Protein AF-A0A2E9WJH5-F1 (afdb_monomer_lite)

Sequence (122 aa):
MKIINLISGPRNLSTALMYSFSQRPDTKVIDEPFYAHYLYTTGIDHPGRKETLMSMSTDINKVLDNIFNNNNCEILFLKNMAHHHQQMDLDFLENMTNLFLVRNPKQLIASFAQVISSPKMQ

Radius of gyration: 15.12 Å; chains: 1; bounding box: 30×29×42 Å

Foldseek 3Di:
DAEEEEEEAPPQCLVVVQVVQCPDPQEDEDEAQLQLLLCVVVVDDDPCNVVPVVPHDNDVVVSVCCQVVPPPHNYYYYRHYNSSCPPDDDPCCVRHNYHYRDDDVVVVVVVVCVPDVDDDDD

Secondary structure (DSSP, 8-state):
-EEEEEEE-TTSSHHHHHHHHHTSTTEEEEE-TTHHHHHHHH----TTHHHHHHHS---HHHHHHHHHT--S-SEEEEEEEGGGGTTS--GGGGGSEEEEE---HHHHHHHHHTT-SS----

pLDDT: mean 91.54, std 9.53, range [49.69, 98.38]

Structure (mmCIF, N/CA/C/O backbone):
data_AF-A0A2E9WJH5-F1
#
_entry.id   AF-A0A2E9WJH5-F1
#
loop_
_atom_site.group_PDB
_atom_site.id
_atom_site.type_symbol
_atom_site.label_atom_id
_atom_site.label_alt_id
_atom_site.label_comp_id
_atom_site.label_asym_id
_atom_site.label_entity_id
_atom_site.label_seq_id
_atom_site.pdbx_PDB_ins_code
_atom_site.Cartn_x
_atom_site.Cartn_y
_atom_site.Cartn_z
_atom_site.occupancy
_atom_site.B_iso_or_equiv
_atom_site.auth_seq_id
_atom_site.auth_comp_id
_atom_site.auth_asym_id
_atom_site.auth_atom_id
_atom_site.pdbx_PDB_model_num
ATOM 1 N N . MET A 1 1 ? -9.301 -2.469 15.305 1.00 92.38 1 MET A N 1
ATOM 2 C CA . MET A 1 1 ? -8.802 -1.632 14.197 1.00 92.38 1 MET A CA 1
ATOM 3 C C . MET A 1 1 ? -9.268 -2.236 12.880 1.00 92.38 1 MET A C 1
ATOM 5 O O . MET A 1 1 ? -9.206 -3.451 12.742 1.00 92.38 1 MET A O 1
ATOM 9 N N . LYS A 1 2 ? -9.742 -1.423 11.935 1.00 96.44 2 LYS A N 1
ATOM 10 C CA . LYS A 1 2 ? -10.083 -1.842 10.569 1.00 96.44 2 LYS A CA 1
ATOM 11 C C . LYS A 1 2 ? -8.933 -1.498 9.625 1.00 96.44 2 LYS A C 1
ATOM 13 O O . LYS A 1 2 ? -8.486 -0.356 9.612 1.00 96.44 2 LYS A O 1
ATOM 18 N N . ILE A 1 3 ? -8.496 -2.454 8.810 1.00 98.06 3 ILE A N 1
ATOM 19 C CA . ILE A 1 3 ? -7.468 -2.225 7.787 1.00 98.06 3 ILE A CA 1
ATOM 20 C C . ILE A 1 3 ? -8.154 -2.109 6.425 1.00 98.06 3 ILE A C 1
ATOM 22 O O . ILE A 1 3 ? -8.897 -3.005 6.025 1.00 98.06 3 ILE A O 1
ATOM 26 N N . ILE A 1 4 ? -7.926 -1.001 5.724 1.00 98.25 4 ILE A N 1
ATOM 27 C CA . ILE A 1 4 ? -8.386 -0.779 4.351 1.00 98.25 4 ILE A CA 1
ATOM 28 C C . ILE A 1 4 ? -7.169 -0.858 3.439 1.00 98.25 4 ILE A C 1
ATOM 30 O O . ILE A 1 4 ? -6.271 -0.029 3.543 1.00 98.25 4 ILE A O 1
ATOM 34 N N . ASN A 1 5 ? -7.151 -1.833 2.535 1.00 98.06 5 ASN A N 1
ATOM 35 C CA . ASN A 1 5 ? -6.093 -2.003 1.550 1.00 98.06 5 ASN A CA 1
ATOM 36 C C . ASN A 1 5 ? -6.563 -1.486 0.188 1.00 98.06 5 ASN A C 1
ATOM 38 O O . ASN A 1 5 ? -7.311 -2.160 -0.520 1.00 98.06 5 ASN A O 1
ATOM 42 N N . LEU A 1 6 ? -6.154 -0.271 -0.173 1.00 98.19 6 LEU A N 1
ATOM 43 C CA . LEU A 1 6 ? -6.412 0.301 -1.487 1.00 98.19 6 LEU A CA 1
ATOM 44 C C . LEU A 1 6 ? -5.444 -0.303 -2.506 1.00 98.19 6 LEU A C 1
ATOM 46 O O . LEU A 1 6 ? -4.250 -0.014 -2.474 1.00 98.19 6 LEU A O 1
ATOM 50 N N . ILE A 1 7 ? -5.973 -1.054 -3.465 1.00 96.69 7 ILE A N 1
ATOM 51 C CA . ILE A 1 7 ? -5.217 -1.632 -4.574 1.00 96.69 7 ILE A CA 1
ATOM 52 C C . ILE A 1 7 ? -5.570 -0.867 -5.845 1.00 96.69 7 ILE A C 1
ATOM 54 O O . ILE A 1 7 ? -6.733 -0.786 -6.246 1.00 96.69 7 ILE A O 1
ATOM 58 N N . SER A 1 8 ? -4.558 -0.292 -6.487 1.00 94.62 8 SER A N 1
ATOM 59 C CA . SER A 1 8 ? -4.748 0.553 -7.660 1.00 94.62 8 SER A CA 1
ATOM 60 C C . SER A 1 8 ? -3.697 0.306 -8.741 1.00 94.62 8 SER A C 1
ATOM 62 O O . SER A 1 8 ? -2.568 -0.091 -8.466 1.00 94.62 8 SER A O 1
ATOM 64 N N . GLY A 1 9 ? -4.046 0.597 -9.993 1.00 89.75 9 GLY A N 1
ATOM 65 C CA . GLY A 1 9 ? -3.051 0.835 -11.040 1.00 89.75 9 GLY A CA 1
ATOM 66 C C . GLY A 1 9 ? -2.394 2.219 -10.907 1.00 89.75 9 GLY A C 1
ATOM 67 O O . GLY A 1 9 ? -2.895 3.075 -10.161 1.00 89.75 9 GLY A O 1
ATOM 68 N N . PRO A 1 10 ? -1.304 2.481 -11.651 1.00 84.56 10 PRO A N 1
ATOM 69 C CA . PRO A 1 10 ? -0.720 3.815 -11.737 1.00 84.56 10 PRO A CA 1
ATOM 70 C C . PRO A 1 10 ? -1.728 4.823 -12.317 1.00 84.56 10 PRO A C 1
ATOM 72 O O . PRO A 1 10 ? -2.632 4.469 -13.073 1.00 84.56 10 PRO A O 1
ATOM 75 N N . ARG A 1 11 ? -1.555 6.113 -11.990 1.00 81.81 11 ARG A N 1
ATOM 76 C CA . ARG A 1 11 ? -2.351 7.240 -12.542 1.00 81.81 11 ARG A CA 1
ATOM 77 C C . ARG A 1 11 ? -3.862 7.179 -12.263 1.00 81.81 11 ARG A C 1
ATOM 79 O O . ARG A 1 11 ? -4.673 7.692 -13.043 1.00 81.81 11 ARG A O 1
ATOM 86 N N . ASN A 1 12 ? -4.236 6.626 -11.113 1.00 85.19 12 ASN A N 1
ATOM 87 C CA . ASN A 1 12 ? -5.632 6.403 -10.755 1.00 85.19 12 ASN A CA 1
ATOM 88 C C . ASN A 1 12 ? -6.084 7.114 -9.465 1.00 85.19 12 ASN A C 1
ATOM 90 O O . ASN A 1 12 ? -6.892 6.591 -8.716 1.00 85.19 12 ASN A O 1
ATOM 94 N N . LEU A 1 13 ? -5.545 8.306 -9.181 1.00 88.31 13 LEU A N 1
ATOM 95 C CA . LEU A 1 13 ? -5.949 9.159 -8.043 1.00 88.31 13 LEU A CA 1
ATOM 96 C C . LEU A 1 13 ? -5.809 8.528 -6.643 1.00 88.31 13 LEU A C 1
ATOM 98 O O . LEU A 1 13 ? -6.232 9.126 -5.657 1.00 88.31 13 LEU A O 1
ATOM 102 N N . SER A 1 14 ? -5.149 7.377 -6.522 1.00 93.25 14 SER A N 1
ATOM 103 C CA . SER A 1 14 ? -4.918 6.682 -5.252 1.00 93.25 14 SER A CA 1
ATOM 104 C C . SER A 1 14 ? -4.236 7.561 -4.200 1.00 93.25 14 SER A C 1
ATOM 106 O O . SER A 1 14 ? -4.566 7.482 -3.024 1.00 93.25 14 SER A O 1
ATOM 108 N N . THR A 1 15 ? -3.324 8.441 -4.623 1.00 93.88 15 THR A N 1
ATOM 109 C CA . THR A 1 15 ? -2.642 9.393 -3.732 1.00 93.88 15 THR A CA 1
ATOM 110 C C . THR A 1 15 ? -3.598 10.464 -3.204 1.00 93.88 15 THR A C 1
ATOM 112 O O . THR A 1 15 ? -3.556 10.797 -2.026 1.00 93.88 15 THR A O 1
ATOM 115 N N . ALA A 1 16 ? -4.510 10.969 -4.043 1.00 94.62 16 ALA A N 1
ATOM 116 C CA . ALA A 1 16 ? -5.528 11.922 -3.599 1.00 94.62 16 ALA A CA 1
ATOM 117 C C . ALA A 1 16 ? -6.486 11.274 -2.587 1.00 94.62 16 ALA A C 1
ATOM 119 O O . ALA A 1 16 ? -6.824 11.886 -1.576 1.00 94.62 16 ALA A O 1
ATOM 120 N N . LEU A 1 17 ? -6.867 10.014 -2.821 1.00 95.94 17 LEU A N 1
ATOM 121 C CA . LEU A 1 17 ? -7.690 9.256 -1.881 1.00 95.94 17 LEU A CA 1
ATOM 122 C C . LEU A 1 17 ? -6.956 9.019 -0.552 1.00 95.94 17 LEU A C 1
ATOM 124 O O . LEU A 1 17 ? -7.540 9.245 0.503 1.00 95.94 17 LEU A O 1
ATOM 128 N N . MET A 1 18 ? -5.670 8.654 -0.593 1.00 97.56 18 MET A N 1
ATOM 129 C CA . MET A 1 18 ? -4.833 8.532 0.604 1.00 97.56 18 MET A CA 1
ATOM 130 C C . MET A 1 18 ? -4.808 9.837 1.411 1.00 97.56 18 MET A C 1
ATOM 132 O O . MET A 1 18 ? -5.055 9.801 2.614 1.00 97.56 18 MET A O 1
ATOM 136 N N . TYR A 1 19 ? -4.582 10.989 0.766 1.00 97.44 19 TYR A N 1
ATOM 137 C CA . TYR A 1 19 ? -4.619 12.281 1.458 1.00 97.44 19 TYR A CA 1
ATOM 138 C C . TYR A 1 19 ? -5.993 12.586 2.061 1.00 97.44 19 TYR A C 1
ATOM 140 O O . TYR A 1 19 ? -6.064 13.120 3.160 1.00 97.44 19 TYR A O 1
ATOM 148 N N . SER A 1 20 ? -7.093 12.211 1.402 1.00 97.44 20 SER A N 1
ATOM 149 C CA . SER A 1 20 ? -8.431 12.370 1.986 1.00 97.44 20 SER A CA 1
ATOM 150 C C . SER A 1 20 ? -8.613 11.546 3.265 1.00 97.44 20 SER A C 1
ATOM 152 O O . SER A 1 20 ? -9.257 12.022 4.198 1.00 97.44 20 SER A O 1
ATOM 154 N N . PHE A 1 21 ? -8.065 10.329 3.325 1.00 97.50 21 PHE A N 1
ATOM 155 C CA . PHE A 1 21 ? -8.098 9.504 4.535 1.00 97.50 21 PHE A CA 1
ATOM 156 C C . PHE A 1 21 ? -7.164 10.045 5.621 1.00 97.50 21 PHE A C 1
ATOM 158 O O . PHE A 1 21 ? -7.534 10.032 6.791 1.00 97.50 21 PHE A O 1
ATOM 165 N N . SER A 1 22 ? -6.002 10.593 5.250 1.00 97.12 22 SER A N 1
ATOM 166 C CA . SER A 1 22 ? -5.037 11.144 6.210 1.00 97.12 22 SER A CA 1
ATOM 167 C C . SER A 1 22 ? -5.538 12.390 6.947 1.00 97.12 22 SER A C 1
ATOM 169 O O . SER A 1 22 ? -4.960 12.752 7.965 1.00 97.12 22 SER A O 1
ATOM 171 N N . GLN A 1 23 ? -6.572 13.069 6.439 1.00 97.88 23 GLN A N 1
ATOM 172 C CA . GLN A 1 23 ? -7.197 14.215 7.117 1.00 97.88 23 GLN A CA 1
ATOM 173 C C . GLN A 1 23 ? -8.202 13.808 8.201 1.00 97.88 23 GLN A C 1
ATOM 175 O O . GLN A 1 23 ? -8.720 14.668 8.914 1.00 97.88 23 GLN A O 1
ATOM 180 N N . ARG A 1 24 ? -8.530 12.518 8.324 1.00 97.62 24 ARG A N 1
ATOM 181 C CA . ARG A 1 24 ? -9.496 12.056 9.318 1.00 97.62 24 ARG A CA 1
ATOM 182 C C . ARG A 1 24 ? -8.797 11.785 10.656 1.00 97.62 24 ARG A C 1
ATOM 184 O O . ARG A 1 24 ? -7.771 11.108 10.664 1.00 97.62 24 ARG A O 1
ATOM 191 N N . PRO A 1 25 ? -9.363 12.224 11.792 1.00 96.94 25 PRO A N 1
ATOM 192 C CA . PRO A 1 25 ? -8.743 12.030 13.106 1.00 96.94 25 PRO A CA 1
ATOM 193 C C . PRO A 1 25 ? -8.718 10.563 13.570 1.00 96.94 25 PRO A C 1
ATOM 195 O O . PRO A 1 25 ? -7.913 10.206 14.422 1.00 96.94 25 PRO A O 1
ATOM 198 N N . ASP A 1 26 ? -9.582 9.713 13.011 1.00 97.31 26 ASP A N 1
ATOM 199 C CA . ASP A 1 26 ? -9.697 8.286 13.338 1.00 97.31 26 ASP A CA 1
ATOM 200 C C . ASP A 1 26 ? -8.748 7.390 12.519 1.00 97.31 26 ASP A C 1
ATOM 202 O O . ASP A 1 26 ? -8.669 6.179 12.751 1.00 97.31 26 ASP A O 1
ATOM 206 N N . THR A 1 27 ? -8.037 7.969 11.545 1.00 97.88 27 THR A N 1
ATOM 207 C CA . THR A 1 27 ? -7.335 7.226 10.499 1.00 97.88 27 THR A CA 1
ATOM 208 C C . THR A 1 27 ? -5.833 7.485 10.514 1.00 97.88 27 THR A C 1
ATOM 210 O O . THR A 1 27 ? -5.375 8.623 10.588 1.00 97.88 27 THR A O 1
ATOM 213 N N . LYS A 1 28 ? -5.046 6.421 10.341 1.00 97.75 28 LYS A N 1
ATOM 214 C CA . LYS A 1 28 ? -3.639 6.506 9.931 1.00 97.75 28 LYS A CA 1
ATOM 215 C C . LYS A 1 28 ? -3.463 5.960 8.526 1.00 97.75 28 LYS A C 1
ATOM 217 O O . LYS A 1 28 ? -4.182 5.055 8.113 1.00 97.75 28 LYS A O 1
ATOM 222 N N . VAL A 1 29 ? -2.490 6.502 7.800 1.00 97.88 29 VAL A N 1
ATOM 223 C CA . VAL A 1 29 ? -2.174 6.084 6.431 1.00 97.88 29 VAL A CA 1
ATOM 224 C C . VAL A 1 29 ? -0.762 5.513 6.354 1.00 97.88 29 VAL A C 1
ATOM 226 O O . VAL A 1 29 ? 0.137 5.998 7.039 1.00 97.88 29 VAL A O 1
ATOM 229 N N . ILE A 1 30 ? -0.567 4.504 5.507 1.00 97.31 30 ILE A N 1
ATOM 230 C CA . ILE A 1 30 ? 0.755 4.018 5.098 1.00 97.31 30 ILE A CA 1
ATOM 231 C C . ILE A 1 30 ? 0.801 4.031 3.570 1.00 97.31 30 ILE A C 1
ATOM 233 O O . ILE A 1 30 ? -0.062 3.444 2.909 1.00 97.31 30 ILE A O 1
ATOM 237 N N . ASP A 1 31 ? 1.800 4.722 3.026 1.00 97.19 31 ASP A N 1
ATOM 238 C CA . ASP A 1 31 ? 2.022 4.821 1.586 1.00 97.19 31 ASP A CA 1
ATOM 239 C C . ASP A 1 31 ? 2.915 3.667 1.115 1.00 97.19 31 ASP A C 1
ATOM 241 O O . ASP A 1 31 ? 4.033 3.498 1.594 1.00 97.19 31 ASP A O 1
ATOM 245 N N . GLU A 1 32 ? 2.381 2.850 0.211 1.00 96.69 32 GLU A N 1
ATOM 246 C CA . GLU A 1 32 ? 3.052 1.758 -0.502 1.00 96.69 32 GLU A CA 1
ATOM 247 C C . GLU A 1 32 ? 3.931 0.834 0.36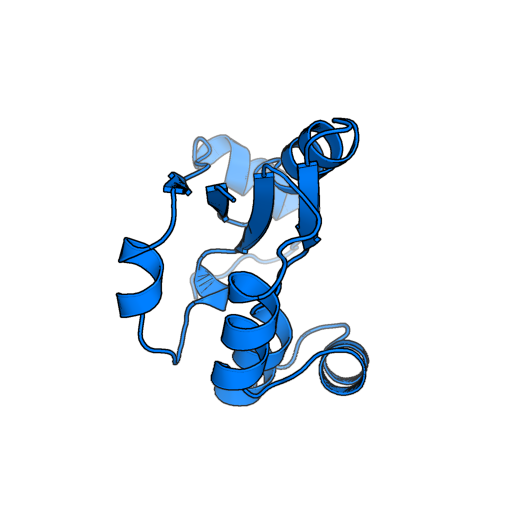7 1.00 96.69 32 GLU A C 1
ATOM 249 O O . GLU A 1 32 ? 5.093 0.597 0.026 1.00 96.69 32 GLU A O 1
ATOM 254 N N . PRO A 1 33 ? 3.401 0.233 1.454 1.00 97.25 33 PRO A N 1
ATOM 255 C CA . PRO A 1 33 ? 4.186 -0.562 2.411 1.00 97.25 33 PRO A CA 1
ATOM 256 C C . PRO A 1 33 ? 5.008 -1.698 1.784 1.00 97.25 33 PRO A C 1
ATOM 258 O O . PRO A 1 33 ? 6.052 -2.073 2.312 1.00 97.25 33 PRO A O 1
ATOM 261 N N . PHE A 1 34 ? 4.553 -2.241 0.656 1.00 97.50 34 PHE A N 1
ATOM 262 C CA . PHE A 1 34 ? 5.168 -3.389 -0.010 1.00 97.50 34 PHE A CA 1
ATOM 263 C C . PHE A 1 34 ? 6.217 -3.018 -1.071 1.00 97.50 34 PHE A C 1
ATOM 265 O O . PHE A 1 34 ? 6.794 -3.899 -1.709 1.00 97.50 34 PHE A O 1
ATOM 272 N N . TYR A 1 35 ? 6.493 -1.728 -1.278 1.00 96.31 35 TYR A N 1
ATOM 273 C CA . TYR A 1 35 ? 7.297 -1.281 -2.415 1.00 96.31 35 TYR A CA 1
ATOM 274 C C . TYR A 1 35 ? 8.758 -1.755 -2.364 1.00 96.31 35 TYR A C 1
ATOM 276 O O . TYR A 1 35 ? 9.280 -2.259 -3.359 1.00 96.31 35 TYR A O 1
ATOM 284 N N . ALA A 1 36 ? 9.415 -1.680 -1.202 1.00 97.12 36 ALA A N 1
ATOM 285 C CA . ALA A 1 36 ? 10.786 -2.175 -1.058 1.00 97.12 36 ALA A CA 1
ATOM 286 C C . ALA A 1 36 ? 10.894 -3.692 -1.237 1.00 97.12 36 ALA A C 1
ATOM 288 O O . ALA A 1 36 ? 11.844 -4.158 -1.866 1.00 97.12 36 ALA A O 1
ATOM 289 N N . HIS A 1 37 ? 9.917 -4.457 -0.743 1.00 97.56 37 HIS A N 1
ATOM 290 C CA . HIS A 1 37 ? 9.854 -5.898 -0.978 1.00 97.56 37 HIS A CA 1
ATOM 291 C C . HIS A 1 37 ? 9.739 -6.212 -2.475 1.00 97.56 37 HIS A C 1
ATOM 293 O O . HIS A 1 37 ? 10.519 -7.009 -2.998 1.00 97.56 37 HIS A O 1
ATOM 299 N N . TYR A 1 38 ? 8.832 -5.533 -3.181 1.00 96.69 38 TYR A N 1
ATOM 300 C CA . TYR A 1 38 ? 8.674 -5.661 -4.629 1.00 96.69 38 TYR A CA 1
ATOM 301 C C . TYR A 1 38 ? 9.968 -5.336 -5.385 1.00 96.69 38 TYR A C 1
ATOM 303 O O . TYR A 1 38 ? 10.421 -6.127 -6.213 1.00 96.69 38 TYR A O 1
ATOM 311 N N . LEU A 1 39 ? 10.616 -4.207 -5.082 1.00 96.44 39 LEU A N 1
ATOM 312 C CA . LEU A 1 39 ? 11.885 -3.844 -5.713 1.00 96.44 39 LEU A CA 1
ATOM 313 C C . LEU A 1 39 ? 12.962 -4.897 -5.431 1.00 96.44 39 LEU A C 1
ATOM 315 O O . LEU A 1 39 ? 13.675 -5.321 -6.344 1.00 96.44 39 LEU A O 1
ATOM 319 N N . TYR A 1 40 ? 13.098 -5.330 -4.180 1.00 96.94 40 TYR A N 1
ATOM 320 C CA . TYR A 1 40 ? 14.111 -6.299 -3.785 1.00 96.94 40 TYR A CA 1
ATOM 321 C C . TYR A 1 40 ? 13.948 -7.633 -4.519 1.00 96.94 40 TYR A C 1
ATOM 323 O O . TYR A 1 40 ? 14.904 -8.102 -5.131 1.00 96.94 40 TYR A O 1
ATOM 331 N N . THR A 1 41 ? 12.739 -8.196 -4.516 1.00 96.50 41 THR A N 1
ATOM 332 C CA . THR A 1 41 ? 12.454 -9.528 -5.071 1.00 96.50 41 THR A CA 1
ATOM 333 C C . THR A 1 41 ? 12.449 -9.566 -6.596 1.00 96.50 41 THR A C 1
ATOM 335 O O . THR A 1 41 ? 12.911 -10.542 -7.179 1.00 96.50 41 THR A O 1
ATOM 338 N N . THR A 1 42 ? 11.972 -8.511 -7.262 1.00 94.94 42 THR A N 1
ATOM 339 C CA . THR A 1 42 ? 11.927 -8.466 -8.735 1.00 94.94 42 THR A CA 1
ATOM 340 C C . THR A 1 42 ? 13.240 -8.034 -9.378 1.00 94.94 42 THR A C 1
ATOM 342 O O . THR A 1 42 ? 13.457 -8.286 -10.561 1.00 94.94 42 THR A O 1
ATOM 345 N N . GLY A 1 43 ? 14.116 -7.347 -8.639 1.00 93.81 43 GLY A N 1
ATOM 346 C CA . GLY A 1 43 ? 15.377 -6.832 -9.180 1.00 93.81 43 GLY A CA 1
ATOM 347 C C . GLY A 1 43 ? 15.225 -5.695 -10.200 1.00 93.81 43 GLY A C 1
ATOM 348 O O . GLY A 1 43 ? 16.223 -5.297 -10.795 1.00 93.81 43 GLY A O 1
ATOM 349 N N . ILE A 1 44 ? 14.016 -5.151 -10.399 1.00 90.50 44 ILE A N 1
ATOM 350 C CA . ILE A 1 44 ? 13.749 -4.106 -11.399 1.00 90.50 44 ILE A CA 1
ATOM 351 C C . ILE A 1 44 ? 14.563 -2.844 -11.107 1.00 90.50 44 ILE A C 1
ATOM 353 O O . ILE A 1 44 ? 14.547 -2.319 -9.989 1.00 90.50 44 ILE A O 1
ATOM 357 N N . ASP A 1 45 ? 15.233 -2.322 -12.130 1.00 88.12 45 ASP A N 1
ATOM 358 C CA . ASP A 1 45 ? 15.865 -1.011 -12.053 1.00 88.12 45 ASP A CA 1
ATOM 359 C C . ASP A 1 45 ? 14.798 0.084 -12.179 1.00 88.12 45 ASP A C 1
ATOM 361 O O . ASP A 1 45 ? 14.114 0.201 -13.198 1.00 88.12 45 ASP A O 1
ATOM 365 N N . HIS A 1 46 ? 14.609 0.845 -11.103 1.00 86.62 46 HIS A N 1
ATOM 366 C CA . HIS A 1 46 ? 13.588 1.881 -11.000 1.00 86.62 46 HIS A CA 1
ATOM 367 C C . HIS A 1 46 ? 14.185 3.132 -10.341 1.00 86.62 46 HIS A C 1
ATOM 369 O O . HIS A 1 46 ? 14.950 3.009 -9.377 1.00 86.62 46 HIS A O 1
ATOM 375 N N . PRO A 1 47 ? 13.816 4.347 -10.788 1.00 88.31 47 PRO A N 1
ATOM 376 C CA . PRO A 1 47 ? 14.197 5.578 -10.102 1.00 88.31 47 PRO A CA 1
ATOM 377 C C . PRO A 1 47 ? 13.855 5.535 -8.606 1.00 88.31 47 PRO A C 1
ATOM 379 O O . PRO A 1 47 ? 12.743 5.172 -8.225 1.00 88.31 47 PRO A O 1
ATOM 382 N N . GLY A 1 48 ? 14.806 5.892 -7.745 1.00 89.38 48 GLY A N 1
ATOM 383 C CA . GLY A 1 48 ? 14.608 5.847 -6.292 1.00 89.38 48 GLY A CA 1
ATOM 384 C C . GLY A 1 48 ? 14.801 4.465 -5.655 1.00 89.38 48 GLY A C 1
ATOM 385 O O . GLY A 1 48 ? 14.588 4.322 -4.454 1.00 89.38 48 GLY A O 1
ATOM 386 N N . ARG A 1 49 ? 15.201 3.432 -6.418 1.00 93.75 49 ARG A N 1
ATOM 387 C CA . ARG A 1 49 ? 15.369 2.063 -5.897 1.00 93.75 49 ARG A CA 1
ATOM 388 C C . ARG A 1 49 ? 16.279 2.016 -4.675 1.00 93.75 49 ARG A C 1
ATOM 390 O O . ARG A 1 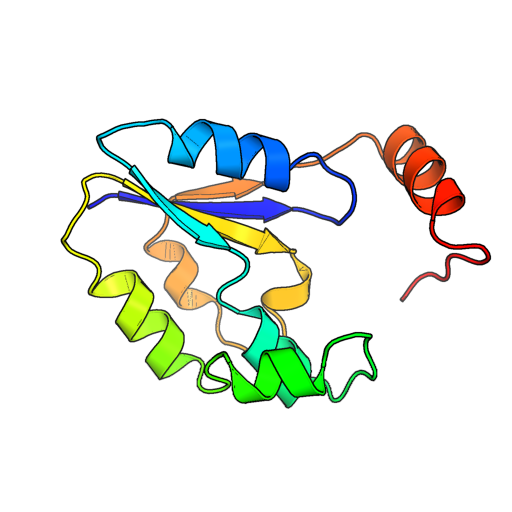49 ? 15.934 1.390 -3.677 1.00 93.75 49 ARG A O 1
ATOM 397 N N . LYS A 1 50 ? 17.457 2.636 -4.760 1.00 94.69 50 LYS A N 1
ATOM 398 C CA . LYS A 1 50 ? 18.461 2.582 -3.691 1.00 94.69 50 LYS A CA 1
ATOM 399 C C . LYS A 1 50 ? 17.931 3.248 -2.421 1.00 94.69 50 LYS A C 1
ATOM 401 O O . LYS A 1 50 ? 18.061 2.685 -1.340 1.00 94.69 50 LYS A O 1
ATOM 406 N N . GLU A 1 51 ? 17.298 4.404 -2.567 1.00 95.81 51 GLU A N 1
ATOM 407 C CA . GLU A 1 51 ? 16.697 5.184 -1.488 1.00 95.81 51 GLU A CA 1
ATOM 408 C C . GLU A 1 51 ? 15.538 4.427 -0.821 1.00 95.81 51 GLU A C 1
ATOM 410 O O . GLU A 1 51 ? 15.453 4.369 0.407 1.00 95.81 51 GLU A O 1
ATOM 415 N N . THR A 1 52 ? 14.676 3.782 -1.611 1.00 95.56 52 THR A N 1
ATOM 416 C CA . THR A 1 52 ? 13.577 2.952 -1.102 1.00 95.56 52 THR A CA 1
ATOM 417 C C . THR A 1 52 ? 14.101 1.735 -0.339 1.00 95.56 52 THR A C 1
ATOM 419 O O . THR A 1 52 ? 13.660 1.479 0.778 1.00 95.56 52 THR A O 1
ATOM 422 N N . LEU A 1 53 ? 15.084 1.014 -0.888 1.00 96.12 53 LEU A N 1
ATOM 423 C CA . LEU A 1 53 ? 15.669 -0.161 -0.229 1.00 96.12 53 LEU A CA 1
ATOM 424 C C . LEU A 1 53 ? 16.439 0.187 1.055 1.00 96.12 53 LEU A C 1
ATOM 426 O O . LEU A 1 53 ? 16.602 -0.672 1.916 1.00 96.12 53 LEU A O 1
ATOM 430 N N . MET A 1 54 ? 16.917 1.427 1.191 1.00 96.31 54 MET A N 1
ATOM 431 C CA . MET A 1 54 ? 17.553 1.911 2.420 1.00 96.31 54 MET A CA 1
ATOM 432 C C . MET A 1 54 ? 16.545 2.364 3.481 1.00 96.31 54 MET A C 1
ATOM 434 O O . MET A 1 54 ? 16.846 2.280 4.669 1.00 96.31 54 MET A O 1
ATOM 438 N N . SER A 1 55 ? 15.380 2.874 3.076 1.00 95.31 55 SER A N 1
ATOM 439 C CA . SER A 1 55 ? 14.405 3.488 3.991 1.00 95.31 55 SER A CA 1
ATOM 440 C C . SER A 1 55 ? 13.285 2.550 4.444 1.00 95.31 55 SER A C 1
ATOM 442 O O . SER A 1 55 ? 12.649 2.812 5.464 1.00 95.31 55 SER A O 1
ATOM 444 N N . MET A 1 56 ? 13.038 1.457 3.722 1.00 96.50 56 MET A N 1
ATOM 445 C CA . MET A 1 56 ? 11.917 0.547 3.965 1.00 96.50 56 MET A CA 1
ATOM 446 C C . MET A 1 56 ? 12.389 -0.905 4.090 1.00 96.50 56 MET A C 1
ATOM 448 O O . MET A 1 56 ? 13.420 -1.298 3.546 1.00 96.50 56 MET A O 1
ATOM 452 N N . SER A 1 57 ? 11.619 -1.728 4.805 1.00 96.81 57 SER A N 1
ATOM 453 C CA . SER A 1 57 ? 11.942 -3.148 4.961 1.00 96.81 57 SER A CA 1
ATOM 454 C C . SER A 1 57 ? 11.656 -3.937 3.681 1.00 96.81 57 SER A C 1
ATOM 456 O O . SER A 1 57 ? 10.612 -3.764 3.055 1.00 96.81 57 SER A O 1
ATOM 458 N N . THR A 1 58 ? 12.565 -4.840 3.318 1.00 97.38 58 THR A N 1
ATOM 459 C CA . THR A 1 58 ? 12.375 -5.813 2.229 1.00 97.38 58 THR A CA 1
ATOM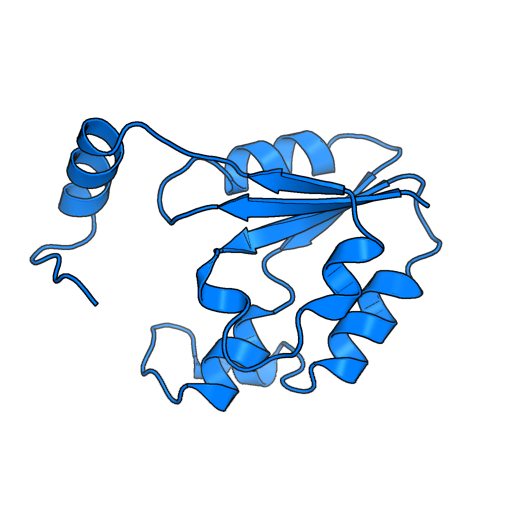 460 C C . THR A 1 58 ? 11.774 -7.135 2.715 1.00 97.38 58 THR A C 1
ATOM 462 O O . THR A 1 58 ? 11.383 -7.972 1.903 1.00 97.38 58 THR A O 1
ATOM 465 N N . ASP A 1 59 ? 11.696 -7.332 4.031 1.00 97.38 59 ASP A N 1
ATOM 466 C CA . ASP A 1 59 ? 11.164 -8.532 4.671 1.00 97.38 59 ASP A CA 1
ATOM 467 C C . ASP A 1 59 ? 9.647 -8.393 4.838 1.00 97.38 59 ASP A C 1
ATOM 469 O O . ASP A 1 59 ? 9.173 -7.585 5.642 1.00 97.38 59 ASP A O 1
ATOM 473 N N . ILE A 1 60 ? 8.888 -9.174 4.064 1.00 96.94 60 ILE A N 1
ATOM 474 C CA . ILE A 1 60 ? 7.425 -9.093 4.048 1.00 96.94 60 ILE A CA 1
ATOM 475 C C . ILE A 1 60 ? 6.819 -9.375 5.424 1.00 96.94 60 ILE A C 1
ATOM 477 O O . ILE A 1 60 ? 5.869 -8.698 5.805 1.00 96.94 60 ILE A O 1
ATOM 481 N N . ASN A 1 61 ? 7.405 -10.280 6.213 1.00 96.81 61 ASN A N 1
ATOM 482 C CA . ASN A 1 61 ? 6.883 -10.609 7.538 1.00 96.81 61 ASN A CA 1
ATOM 483 C C . ASN A 1 61 ? 6.985 -9.400 8.469 1.00 96.81 61 ASN A C 1
ATOM 485 O O . ASN A 1 61 ? 6.010 -9.043 9.120 1.00 96.81 61 ASN A O 1
ATOM 489 N N . LYS A 1 62 ? 8.112 -8.677 8.437 1.00 97.50 62 LYS A N 1
ATOM 490 C CA . LYS A 1 62 ? 8.267 -7.429 9.204 1.00 97.50 62 LYS A CA 1
ATOM 491 C C . LYS A 1 62 ? 7.293 -6.346 8.755 1.00 97.50 62 LYS A C 1
ATOM 493 O O . LYS A 1 62 ? 6.807 -5.575 9.580 1.00 97.50 62 LYS A O 1
ATOM 498 N N . VAL A 1 63 ? 7.024 -6.246 7.452 1.00 97.44 63 VAL A N 1
ATOM 499 C CA . VAL A 1 63 ? 6.036 -5.291 6.929 1.00 97.44 63 VAL A CA 1
ATOM 500 C C . VAL A 1 63 ? 4.634 -5.642 7.435 1.00 97.44 63 VAL A C 1
ATOM 502 O O . VAL A 1 63 ? 3.936 -4.757 7.929 1.00 97.44 63 VAL A O 1
ATOM 505 N N . LEU A 1 64 ? 4.241 -6.916 7.370 1.00 97.38 64 LEU A N 1
ATOM 506 C CA . LEU A 1 64 ? 2.949 -7.395 7.866 1.00 97.38 64 LEU A CA 1
ATOM 507 C C . LEU A 1 64 ? 2.820 -7.214 9.382 1.00 97.38 64 LEU A C 1
ATOM 509 O O . LEU A 1 64 ? 1.799 -6.701 9.837 1.00 97.38 64 LEU A O 1
ATOM 513 N N . ASP A 1 65 ? 3.864 -7.520 10.152 1.00 96.81 65 ASP A N 1
ATOM 514 C CA . ASP A 1 65 ? 3.895 -7.292 11.599 1.00 96.81 65 ASP A CA 1
ATOM 515 C C . ASP A 1 65 ? 3.666 -5.815 11.937 1.00 96.81 65 ASP A C 1
ATOM 517 O O . ASP A 1 65 ? 2.876 -5.493 12.825 1.00 96.81 65 ASP A O 1
ATOM 521 N N . ASN A 1 66 ? 4.303 -4.896 11.205 1.00 95.69 66 ASN A N 1
ATOM 522 C CA . ASN A 1 66 ? 4.100 -3.459 11.393 1.00 95.69 66 ASN A CA 1
ATOM 523 C C . ASN A 1 66 ? 2.669 -3.013 11.053 1.00 95.69 66 ASN A C 1
ATOM 525 O O . ASN A 1 66 ? 2.143 -2.102 11.692 1.00 95.69 66 ASN A O 1
ATOM 529 N N . ILE A 1 67 ? 2.037 -3.633 10.052 1.00 97.00 67 ILE A N 1
ATOM 530 C CA . ILE A 1 67 ? 0.655 -3.339 9.651 1.00 97.00 67 ILE A CA 1
ATOM 531 C C . ILE A 1 67 ? -0.327 -3.846 10.712 1.00 97.00 67 ILE A C 1
ATOM 533 O O . ILE A 1 67 ? -1.154 -3.076 11.204 1.00 97.00 67 ILE A O 1
ATOM 537 N N . PHE A 1 68 ? -0.239 -5.123 11.086 1.00 96.62 68 PHE A N 1
ATOM 538 C CA . PHE A 1 68 ? -1.215 -5.762 11.968 1.00 96.62 68 PHE A CA 1
ATOM 539 C C . PHE A 1 68 ? -1.085 -5.334 13.432 1.00 96.62 68 PHE A C 1
ATOM 541 O O . PHE A 1 68 ? -2.085 -5.335 14.147 1.00 96.62 68 PHE A O 1
ATOM 548 N N . ASN A 1 69 ? 0.096 -4.888 13.868 1.00 95.19 69 ASN A N 1
ATOM 549 C CA . ASN A 1 69 ? 0.306 -4.408 15.236 1.00 95.19 69 ASN A CA 1
ATOM 550 C C . ASN A 1 69 ? 0.080 -2.892 15.417 1.00 95.19 69 ASN A C 1
ATOM 552 O O . ASN A 1 69 ? 0.331 -2.358 16.500 1.00 95.19 69 ASN A O 1
ATOM 556 N N . ASN A 1 70 ? -0.404 -2.167 14.400 1.00 90.19 70 ASN A N 1
ATOM 557 C CA . ASN A 1 70 ? -0.598 -0.712 14.465 1.00 90.19 70 ASN A CA 1
ATOM 558 C C . ASN A 1 70 ? -1.864 -0.295 15.240 1.00 90.19 70 ASN A C 1
ATOM 560 O O . ASN A 1 70 ? -2.760 0.356 14.715 1.00 90.19 70 ASN A O 1
ATOM 564 N N . ASN A 1 71 ? -1.937 -0.607 16.530 1.00 88.06 71 ASN A N 1
ATOM 565 C CA . ASN A 1 71 ? -3.155 -0.451 17.340 1.00 88.06 71 ASN A CA 1
ATOM 566 C C . ASN A 1 71 ? -3.480 0.994 17.771 1.00 88.06 71 ASN A C 1
ATOM 568 O O . ASN A 1 71 ? -4.303 1.219 18.653 1.00 88.06 71 ASN A O 1
ATOM 572 N N . ASN A 1 72 ? -2.853 1.987 17.140 1.00 90.69 72 ASN A N 1
ATOM 573 C CA . ASN A 1 72 ? -2.914 3.393 17.537 1.00 90.69 72 ASN A CA 1
ATOM 574 C C . ASN A 1 72 ? -3.904 4.215 16.686 1.00 90.69 72 ASN A C 1
ATOM 576 O O . ASN A 1 72 ? -3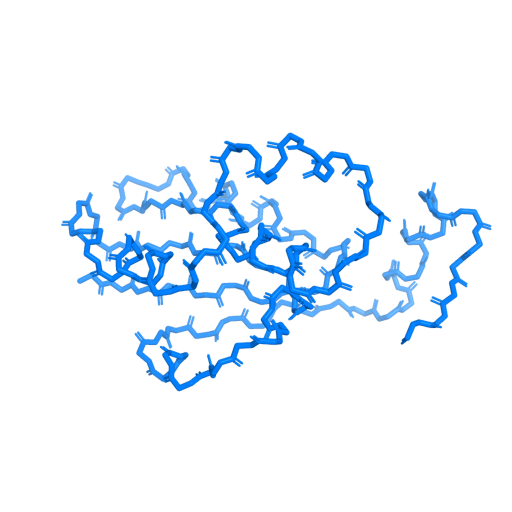.717 5.425 16.540 1.00 90.69 72 ASN A O 1
ATOM 580 N N . CYS A 1 73 ? -4.879 3.561 16.049 1.00 95.25 73 CYS A N 1
ATOM 581 C CA . CYS A 1 73 ? -5.935 4.180 15.246 1.00 95.25 73 CYS A CA 1
ATOM 582 C C . CYS A 1 73 ? -7.143 3.244 15.099 1.00 95.25 73 CYS A C 1
ATOM 584 O O . CYS A 1 73 ? -7.035 2.028 15.280 1.00 95.25 73 CYS A O 1
ATOM 586 N N . GLU A 1 74 ? -8.300 3.806 14.753 1.00 97.12 74 GLU A N 1
ATOM 587 C CA . GLU A 1 74 ? -9.486 3.003 14.449 1.00 97.12 74 GLU A CA 1
ATOM 588 C C . GLU A 1 74 ? -9.388 2.403 13.045 1.00 97.12 74 GLU A C 1
ATOM 590 O O . GLU A 1 74 ? -9.720 1.227 12.854 1.00 97.12 74 GLU A O 1
ATOM 595 N N . ILE A 1 75 ? -8.885 3.192 12.088 1.00 97.94 75 ILE A N 1
ATOM 596 C CA . ILE A 1 75 ? -8.714 2.817 10.684 1.00 97.94 75 ILE A CA 1
ATOM 597 C C . ILE A 1 75 ? -7.244 2.950 10.279 1.00 97.94 75 ILE A C 1
ATOM 599 O O . ILE A 1 75 ? -6.654 4.024 10.379 1.00 97.94 75 ILE A O 1
ATOM 603 N N . LEU A 1 76 ? -6.683 1.877 9.729 1.00 98.31 76 LEU A N 1
ATOM 604 C CA . LEU A 1 76 ? -5.404 1.903 9.031 1.00 98.31 76 LEU A CA 1
ATOM 605 C C . LEU A 1 76 ? -5.651 1.798 7.525 1.00 98.31 76 LEU A C 1
ATOM 607 O O . LEU A 1 76 ? -6.170 0.793 7.042 1.00 98.31 76 LEU A O 1
ATOM 611 N N . PHE A 1 77 ? -5.291 2.834 6.779 1.00 98.38 77 PHE A N 1
ATOM 612 C CA . PHE A 1 77 ? -5.450 2.889 5.331 1.00 98.38 77 PHE A CA 1
ATOM 613 C C . PHE A 1 77 ? -4.105 2.655 4.640 1.00 98.38 77 PHE A C 1
ATOM 615 O O . PHE A 1 77 ? -3.176 3.452 4.767 1.00 98.38 77 PHE A O 1
ATOM 622 N N . LEU A 1 78 ? -4.005 1.568 3.886 1.00 98.19 78 LEU A N 1
ATOM 623 C CA . LEU A 1 78 ? -2.832 1.221 3.097 1.00 98.19 78 LEU A CA 1
ATOM 624 C C . LEU A 1 78 ? -3.088 1.634 1.655 1.00 98.19 78 LEU A C 1
ATOM 626 O O . LEU A 1 78 ? -4.041 1.160 1.036 1.00 98.19 78 LEU A O 1
ATOM 630 N N . LYS A 1 79 ? -2.241 2.500 1.102 1.00 97.94 79 LYS A N 1
ATOM 631 C CA . LYS A 1 79 ? -2.268 2.791 -0.330 1.00 97.94 79 LYS A CA 1
ATOM 632 C C . LYS A 1 79 ? -1.262 1.897 -1.036 1.00 97.94 79 LYS A C 1
ATOM 634 O O . LYS A 1 79 ? -0.076 1.989 -0.770 1.00 97.94 79 LYS A O 1
ATOM 639 N N . ASN A 1 80 ? -1.714 1.074 -1.974 1.00 96.94 80 ASN A N 1
ATOM 640 C CA . ASN A 1 80 ? -0.857 0.166 -2.725 1.00 96.94 80 ASN A CA 1
ATOM 641 C C . ASN A 1 80 ? -1.067 0.272 -4.235 1.00 96.94 80 ASN A C 1
ATOM 643 O O . ASN A 1 80 ? -2.124 0.673 -4.735 1.00 96.94 80 ASN A O 1
ATOM 647 N N . MET A 1 81 ? -0.035 -0.145 -4.969 1.00 94.38 81 MET A N 1
ATOM 648 C CA . MET A 1 81 ? -0.152 -0.480 -6.381 1.00 94.38 81 MET A CA 1
ATOM 649 C C . MET A 1 81 ? -0.271 -1.994 -6.553 1.00 94.38 81 MET A C 1
ATOM 651 O O . MET A 1 81 ? 0.328 -2.759 -5.799 1.00 94.38 81 MET A O 1
ATOM 655 N N . ALA A 1 82 ? -1.052 -2.437 -7.541 1.00 93.75 82 ALA A N 1
ATOM 656 C CA . ALA A 1 82 ? -1.332 -3.861 -7.744 1.00 93.75 82 ALA A CA 1
ATOM 657 C C . ALA A 1 82 ? -0.050 -4.703 -7.892 1.00 93.75 82 ALA A C 1
ATOM 659 O O . ALA A 1 82 ? 0.071 -5.750 -7.266 1.00 93.75 82 ALA A O 1
ATOM 660 N N . HIS A 1 83 ? 0.943 -4.209 -8.638 1.00 92.19 83 HIS A N 1
ATOM 661 C CA . HIS A 1 83 ? 2.204 -4.926 -8.851 1.00 92.19 83 HIS A CA 1
ATOM 662 C C . HIS A 1 83 ? 3.097 -5.005 -7.600 1.00 92.19 83 HIS A C 1
ATOM 664 O O . HIS A 1 83 ? 3.988 -5.843 -7.568 1.00 92.19 83 HIS A O 1
ATOM 670 N N . HIS A 1 84 ? 2.843 -4.226 -6.540 1.00 94.81 84 HIS A N 1
ATOM 671 C CA . HIS A 1 84 ? 3.607 -4.353 -5.290 1.00 94.81 84 HIS A CA 1
ATOM 672 C C . HIS A 1 84 ? 3.310 -5.646 -4.522 1.00 94.81 84 HIS A C 1
ATOM 674 O O . HIS A 1 84 ? 4.080 -6.003 -3.642 1.00 94.81 84 HIS A O 1
ATOM 680 N N . HIS A 1 85 ? 2.228 -6.353 -4.861 1.00 95.00 85 HIS A N 1
ATOM 681 C CA . HIS A 1 85 ? 1.854 -7.632 -4.251 1.00 95.00 85 HIS A CA 1
ATOM 682 C C . HIS A 1 85 ? 2.481 -8.842 -4.972 1.00 95.00 85 HIS A C 1
ATOM 684 O O . HIS A 1 85 ? 2.053 -9.976 -4.784 1.00 95.00 85 HIS A O 1
ATOM 690 N N . GLN A 1 86 ? 3.461 -8.622 -5.852 1.00 93.75 86 GLN A N 1
ATOM 691 C CA . GLN A 1 86 ? 4.186 -9.715 -6.497 1.00 93.75 86 GLN A CA 1
ATOM 692 C C . GLN A 1 86 ? 5.194 -10.355 -5.536 1.00 93.75 86 GLN A C 1
ATOM 694 O O . GLN A 1 86 ? 5.721 -9.689 -4.649 1.00 93.75 86 GLN A O 1
ATOM 699 N N . GLN A 1 87 ? 5.510 -11.631 -5.778 1.00 94.56 87 GLN A N 1
ATOM 700 C CA . GLN A 1 87 ? 6.532 -12.396 -5.047 1.00 94.56 87 GLN A CA 1
ATOM 701 C C . GLN A 1 87 ? 6.259 -12.568 -3.538 1.00 94.56 87 GLN A C 1
ATOM 703 O O . GLN A 1 87 ? 7.191 -12.767 -2.763 1.00 94.56 87 GLN A O 1
ATOM 708 N N . MET A 1 88 ? 4.988 -12.542 -3.127 1.00 94.38 88 MET A N 1
ATOM 709 C CA . MET A 1 88 ? 4.554 -12.806 -1.752 1.00 94.38 88 MET A CA 1
ATOM 710 C C . MET A 1 88 ? 3.286 -13.663 -1.721 1.00 94.38 88 MET A C 1
ATOM 712 O O . MET A 1 88 ? 2.540 -13.712 -2.700 1.00 94.38 88 MET A O 1
ATOM 716 N N . ASP A 1 89 ? 3.044 -14.307 -0.584 1.00 94.56 89 ASP A N 1
ATOM 717 C CA . ASP A 1 89 ? 1.765 -14.946 -0.273 1.00 94.56 89 ASP A CA 1
ATOM 718 C C . ASP A 1 89 ? 0.689 -13.876 -0.020 1.00 94.56 89 ASP A C 1
ATOM 720 O O . ASP A 1 89 ? 0.979 -12.832 0.565 1.00 94.56 89 ASP A O 1
ATOM 724 N N . LEU A 1 90 ? -0.539 -14.119 -0.475 1.00 95.62 90 LEU A N 1
ATOM 725 C CA . LEU A 1 90 ? -1.656 -13.179 -0.416 1.00 95.62 90 LEU A CA 1
ATOM 726 C C . LEU A 1 90 ? -2.709 -13.537 0.638 1.00 95.62 90 LEU A C 1
ATOM 728 O O . LEU A 1 90 ? -3.662 -12.773 0.794 1.00 95.62 90 LEU A O 1
ATOM 732 N N . ASP A 1 91 ? -2.536 -14.622 1.395 1.00 96.69 91 ASP A N 1
ATOM 733 C CA . ASP A 1 91 ? -3.487 -15.064 2.426 1.00 96.69 91 ASP A CA 1
ATOM 734 C C . A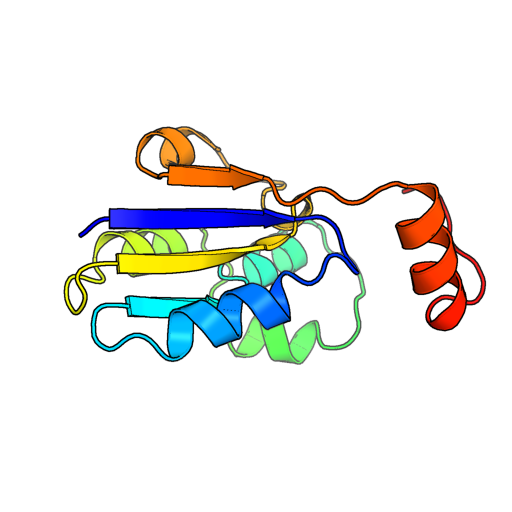SP A 1 91 ? -3.807 -13.962 3.458 1.00 96.69 91 ASP A C 1
ATOM 736 O O . ASP A 1 91 ? -4.926 -13.842 3.962 1.00 96.69 91 ASP A O 1
ATOM 740 N N . PHE A 1 92 ? -2.857 -13.059 3.729 1.00 95.00 92 PHE A N 1
ATOM 741 C CA . PHE A 1 92 ? -3.069 -11.931 4.642 1.00 95.00 92 PHE A CA 1
ATOM 742 C C . PHE A 1 92 ? -4.184 -10.971 4.190 1.00 95.00 92 PHE A C 1
ATOM 744 O O . PHE A 1 92 ? -4.750 -10.260 5.028 1.00 95.00 92 PHE A O 1
ATOM 751 N N . LEU A 1 93 ? -4.508 -10.932 2.891 1.00 96.12 93 LEU A N 1
ATOM 752 C CA . LEU A 1 93 ? -5.546 -10.063 2.334 1.00 96.12 93 LEU A CA 1
ATOM 753 C C . LEU A 1 93 ? -6.940 -10.413 2.857 1.00 96.12 93 LEU A C 1
ATOM 755 O O . LEU A 1 93 ? -7.801 -9.532 2.882 1.00 96.12 93 LEU A O 1
ATOM 759 N N . GLU A 1 94 ? -7.166 -11.650 3.306 1.00 96.88 94 GLU A N 1
ATOM 760 C CA . GLU A 1 94 ? -8.435 -12.076 3.911 1.00 96.88 94 GLU A CA 1
ATOM 761 C C . GLU A 1 94 ? -8.747 -11.314 5.208 1.00 96.88 94 GLU A C 1
ATOM 763 O O . GLU A 1 94 ? -9.907 -11.114 5.564 1.00 96.88 94 GLU A O 1
ATOM 768 N N . ASN A 1 95 ? -7.713 -10.802 5.879 1.00 96.50 95 ASN A N 1
ATOM 769 C CA . ASN A 1 95 ? -7.830 -10.055 7.130 1.00 96.50 95 ASN A CA 1
ATOM 770 C C . ASN A 1 95 ? -8.018 -8.541 6.915 1.00 96.50 95 ASN A C 1
ATOM 772 O O . ASN A 1 95 ? -7.926 -7.754 7.861 1.00 96.50 95 ASN A O 1
ATOM 776 N N . MET A 1 96 ? -8.253 -8.101 5.675 1.00 97.19 96 MET A N 1
ATOM 777 C CA . MET A 1 96 ? -8.338 -6.688 5.298 1.00 97.19 96 MET A CA 1
ATOM 778 C C . MET A 1 96 ? -9.606 -6.384 4.496 1.00 97.19 96 MET A C 1
ATOM 780 O O . MET A 1 96 ? -10.169 -7.225 3.802 1.00 97.19 96 MET A O 1
ATOM 784 N N . THR A 1 97 ? -10.049 -5.127 4.530 1.00 98.12 97 THR A N 1
ATOM 785 C CA . THR A 1 97 ? -11.019 -4.620 3.553 1.00 98.12 97 THR A CA 1
ATOM 786 C C . THR A 1 97 ? -10.276 -4.205 2.286 1.00 98.12 97 THR A C 1
ATOM 788 O O . THR A 1 97 ? -9.679 -3.129 2.243 1.00 98.12 97 THR A O 1
ATOM 791 N N . ASN A 1 98 ? -10.318 -5.043 1.252 1.00 97.81 98 ASN A N 1
ATOM 792 C CA . ASN A 1 98 ? -9.669 -4.762 -0.030 1.00 97.81 98 ASN A CA 1
ATOM 793 C C . ASN A 1 98 ? -10.535 -3.834 -0.896 1.00 97.81 98 ASN A C 1
ATOM 795 O O . ASN A 1 98 ? -11.678 -4.153 -1.226 1.00 97.81 98 ASN A O 1
ATOM 799 N N . LEU A 1 99 ? -9.985 -2.678 -1.267 1.00 96.94 99 LEU A N 1
ATOM 800 C CA . LEU A 1 99 ? -10.630 -1.661 -2.094 1.00 96.94 99 LEU A CA 1
ATOM 801 C C . LEU A 1 99 ? -9.902 -1.557 -3.435 1.00 96.94 99 LEU A C 1
ATOM 803 O O . LEU A 1 99 ? -8.793 -1.034 -3.505 1.00 96.94 99 LEU A O 1
ATOM 807 N N . PHE A 1 100 ? -10.544 -2.002 -4.513 1.00 95.81 100 PHE A N 1
ATOM 808 C CA . PHE A 1 100 ? -10.001 -1.867 -5.863 1.00 95.81 100 PHE A CA 1
ATOM 809 C C . PHE A 1 100 ? -10.403 -0.528 -6.473 1.00 95.81 100 PHE A C 1
ATOM 811 O O . PHE A 1 100 ? -11.572 -0.294 -6.783 1.00 95.81 100 PHE A O 1
ATOM 818 N N . LEU A 1 101 ? -9.423 0.345 -6.685 1.00 94.00 101 LEU A N 1
ATOM 819 C CA . LEU A 1 101 ? -9.622 1.578 -7.431 1.00 94.00 101 LEU A CA 1
ATOM 820 C C . LEU A 1 101 ? -9.233 1.320 -8.881 1.00 94.00 101 LEU A C 1
ATOM 822 O O . LEU A 1 101 ? -8.079 1.012 -9.185 1.00 94.00 101 LEU A O 1
ATOM 826 N N . VAL A 1 102 ? -10.205 1.463 -9.783 1.00 90.12 102 VAL A N 1
ATOM 827 C CA . VAL A 1 102 ? -10.061 1.218 -11.225 1.00 90.12 102 VAL A CA 1
ATOM 828 C C . VAL A 1 102 ? -10.471 2.454 -12.026 1.00 90.12 102 VAL A C 1
ATOM 830 O O . VAL A 1 102 ? -11.388 3.175 -11.640 1.00 90.12 102 VAL A O 1
ATOM 833 N N . ARG A 1 103 ? -9.776 2.713 -13.141 1.00 83.69 103 ARG A N 1
ATOM 834 C CA . ARG A 1 103 ? -10.072 3.822 -14.062 1.00 83.69 103 ARG A CA 1
ATOM 835 C C . ARG A 1 103 ? -10.466 3.296 -15.424 1.00 83.69 103 ARG A C 1
ATOM 837 O O . ARG A 1 103 ? -9.979 2.253 -15.850 1.00 83.69 103 ARG A O 1
ATOM 844 N N . ASN A 1 104 ? -11.235 4.091 -16.165 1.00 84.56 104 ASN A N 1
ATOM 845 C CA . ASN A 1 104 ? -11.419 3.852 -17.590 1.00 84.56 104 ASN A CA 1
ATOM 846 C C . ASN A 1 104 ? -10.046 3.796 -18.308 1.00 84.56 104 ASN A C 1
ATOM 848 O O . ASN A 1 104 ? -9.307 4.790 -18.259 1.00 84.56 104 ASN A O 1
ATOM 852 N N . PRO A 1 105 ? -9.717 2.692 -19.009 1.00 80.94 105 PRO A N 1
ATOM 853 C CA . PRO A 1 105 ? -8.421 2.512 -19.660 1.00 80.94 105 PRO A CA 1
ATOM 85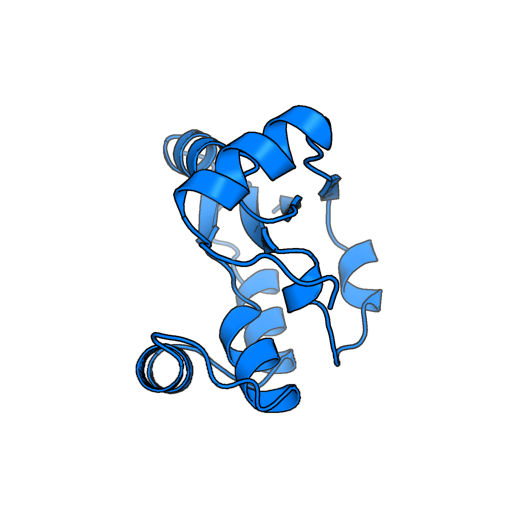4 C C . PRO A 1 105 ? -8.058 3.629 -20.642 1.00 80.94 105 PRO A C 1
ATOM 856 O O . PRO A 1 105 ? -6.904 4.044 -20.687 1.00 80.94 105 PRO A O 1
ATOM 859 N N . LYS A 1 106 ? -9.034 4.188 -21.379 1.00 80.88 106 LYS A N 1
ATOM 860 C CA . LYS A 1 106 ? -8.782 5.283 -22.334 1.00 80.88 106 LYS A CA 1
ATOM 861 C C . LYS A 1 106 ? -8.218 6.522 -21.636 1.00 80.88 106 LYS A C 1
ATOM 863 O O . LYS A 1 106 ? -7.266 7.128 -22.119 1.00 80.88 106 LYS A O 1
ATOM 868 N N . GLN A 1 107 ? -8.778 6.880 -20.479 1.00 76.69 107 GLN A N 1
ATOM 869 C CA . GLN A 1 107 ? -8.304 8.021 -19.690 1.00 76.69 107 GLN A CA 1
ATOM 870 C C . GLN A 1 107 ? -6.960 7.734 -19.015 1.00 76.69 107 GLN A C 1
ATOM 872 O O . GLN A 1 107 ? -6.132 8.635 -18.880 1.00 76.69 107 GLN A O 1
ATOM 877 N N . LEU A 1 108 ? -6.746 6.486 -18.588 1.00 78.19 108 LEU A N 1
ATOM 878 C CA . LEU A 1 108 ? -5.490 6.056 -17.986 1.00 78.19 108 LEU A CA 1
ATOM 879 C C . LEU A 1 108 ? -4.341 6.150 -18.995 1.00 78.19 108 LEU A C 1
ATOM 881 O O . LEU A 1 108 ? -3.344 6.797 -18.695 1.00 78.19 108 LEU A O 1
ATOM 885 N N . ILE A 1 109 ? -4.516 5.606 -20.204 1.00 76.38 109 ILE A N 1
ATOM 886 C CA . ILE A 1 109 ? -3.524 5.667 -21.289 1.00 76.38 109 ILE A CA 1
ATOM 887 C C . ILE A 1 109 ? -3.217 7.119 -21.662 1.00 76.38 109 ILE A C 1
ATOM 889 O O . ILE A 1 109 ? -2.048 7.490 -21.736 1.00 76.38 109 ILE A O 1
ATOM 893 N N . ALA A 1 110 ? -4.245 7.960 -21.824 1.00 76.25 110 ALA A N 1
ATOM 894 C CA . ALA A 1 110 ? -4.058 9.376 -22.136 1.00 76.25 110 ALA A CA 1
ATOM 895 C C . ALA A 1 110 ? -3.229 10.108 -21.064 1.00 76.25 110 ALA A C 1
ATOM 897 O O . ALA A 1 110 ? -2.333 10.877 -21.399 1.00 76.25 110 ALA A O 1
ATOM 898 N N . SER A 1 111 ? -3.476 9.845 -19.774 1.00 74.44 111 SER A N 1
ATOM 899 C CA . SER A 1 111 ? -2.660 10.424 -18.699 1.00 74.44 111 SER A CA 1
ATOM 900 C C . SER A 1 111 ? -1.262 9.811 -18.611 1.00 74.44 111 SER A C 1
ATOM 902 O O . SER A 1 111 ? -0.341 10.500 -18.182 1.00 74.44 111 SER A O 1
ATOM 904 N N . PHE A 1 112 ? -1.108 8.526 -18.920 1.00 75.00 112 PHE A N 1
ATOM 905 C CA . PHE A 1 112 ? 0.165 7.819 -18.828 1.00 75.00 112 PHE A CA 1
ATOM 906 C C . PHE A 1 112 ? 1.127 8.266 -19.936 1.00 75.00 112 PHE A C 1
ATOM 908 O O . PHE A 1 112 ? 2.297 8.522 -19.661 1.00 75.00 112 PHE A O 1
ATOM 915 N N . ALA A 1 113 ? 0.611 8.484 -21.150 1.00 77.56 113 ALA A N 1
ATOM 916 C CA . ALA A 1 113 ? 1.362 8.992 -22.300 1.00 77.56 113 ALA A CA 1
ATOM 917 C C . ALA A 1 113 ? 1.938 10.409 -22.097 1.00 77.56 113 ALA A C 1
ATOM 919 O O . ALA A 1 113 ? 2.890 10.783 -22.771 1.00 77.56 113 ALA A O 1
ATOM 920 N N . GLN A 1 114 ? 1.398 11.198 -21.160 1.00 77.50 114 GLN A N 1
ATOM 921 C CA . GLN A 1 114 ? 1.960 12.512 -20.808 1.00 77.50 114 GLN A CA 1
ATOM 922 C C . GLN A 1 114 ? 3.272 12.414 -20.017 1.00 77.50 114 GLN A C 1
ATOM 924 O O . GLN A 1 114 ? 4.022 13.382 -19.964 1.00 77.50 114 GLN A O 1
ATOM 929 N N . VAL A 1 115 ? 3.524 11.276 -19.364 1.00 72.00 115 VAL A N 1
ATOM 930 C CA . VAL A 1 115 ? 4.661 11.083 -18.448 1.00 72.00 115 VAL A CA 1
ATOM 931 C C . VAL A 1 115 ? 5.644 10.046 -18.993 1.00 72.00 115 VAL A C 1
ATOM 933 O O . VAL A 1 115 ? 6.842 10.158 -18.755 1.00 72.00 115 VAL A O 1
ATOM 936 N N . ILE A 1 116 ? 5.159 9.057 -19.750 1.00 71.75 116 ILE A N 1
ATOM 937 C CA . ILE A 1 116 ? 5.981 8.018 -20.375 1.00 71.75 116 ILE A CA 1
ATOM 938 C C . ILE A 1 116 ? 5.924 8.175 -21.893 1.00 71.75 116 ILE A C 1
ATOM 940 O O . ILE A 1 116 ? 4.885 7.958 -22.511 1.00 71.75 116 ILE A O 1
ATOM 944 N N . SER A 1 117 ? 7.067 8.505 -22.493 1.00 69.06 117 SER A N 1
ATOM 945 C CA . SER A 1 117 ? 7.221 8.752 -23.933 1.00 69.06 117 SER A CA 1
ATOM 946 C C . SER A 1 117 ? 7.033 7.508 -24.810 1.00 69.06 117 SER A C 1
ATOM 948 O O . SER A 1 117 ? 6.770 7.629 -26.004 1.00 69.06 117 SER A O 1
ATOM 950 N N . SER A 1 118 ? 7.169 6.298 -24.258 1.00 70.06 118 SER A N 1
ATOM 951 C CA . SER A 1 118 ? 6.978 5.034 -24.987 1.00 70.06 118 SER A CA 1
ATOM 952 C C . SER A 1 118 ? 6.447 3.930 -24.064 1.00 70.06 118 SER A C 1
ATOM 954 O O . SER A 1 118 ? 7.228 3.109 -23.576 1.00 70.06 118 SER A O 1
ATOM 956 N N . PRO A 1 119 ? 5.132 3.904 -23.778 1.00 63.31 119 PRO A N 1
ATOM 957 C CA . PRO A 1 119 ? 4.540 2.869 -22.941 1.00 63.31 119 PRO A CA 1
ATOM 958 C C . PRO A 1 119 ? 4.651 1.497 -23.621 1.00 63.31 119 PRO A C 1
ATOM 960 O O . PRO A 1 119 ? 4.248 1.331 -24.771 1.00 63.31 119 PRO A O 1
ATOM 963 N N . LYS A 1 120 ? 5.189 0.508 -22.904 1.00 64.19 120 LYS A N 1
ATOM 964 C CA . LYS A 1 120 ? 5.213 -0.903 -23.317 1.00 64.19 120 LYS A CA 1
ATOM 965 C C . LYS A 1 120 ? 4.252 -1.697 -22.435 1.00 64.19 120 LYS A C 1
ATOM 967 O O . LYS A 1 120 ? 4.116 -1.380 -21.256 1.00 64.19 120 LYS A O 1
ATOM 972 N N . MET A 1 121 ? 3.598 -2.716 -22.997 1.00 54.34 121 MET A N 1
ATOM 973 C CA . MET A 1 121 ? 2.976 -3.757 -22.173 1.00 54.34 121 MET A CA 1
ATOM 974 C C . MET A 1 121 ? 4.105 -4.528 -21.486 1.00 54.34 121 MET A C 1
ATOM 976 O O . MET A 1 121 ? 5.005 -5.011 -22.176 1.00 54.34 121 MET A O 1
ATOM 980 N N . GLN A 1 122 ? 4.085 -4.550 -20.155 1.00 49.69 122 GLN A N 1
ATOM 981 C CA . GLN A 1 122 ? 4.895 -5.457 -19.342 1.00 49.69 122 GLN A CA 1
ATOM 982 C C . GLN A 1 122 ? 4.130 -6.755 -19.125 1.00 49.69 122 GLN A C 1
ATOM 984 O O . GLN A 1 122 ? 2.893 -6.666 -18.946 1.00 49.69 122 GLN A O 1
#